Protein AF-A0A7J7G7A6-F1 (afdb_monomer)

Foldseek 3Di:
DDPLVVCLCVPQVDDDDHPVVVSVLLSVLLVCCCAAQNDNPPVVSVQLSVLVVLLVVCVPPDCDCDPPGSNVSNVVSVVSNVVVVVVSLVVLVVCVVVVNDDQPRHNSSVVNPDDPPPD

pLDDT: mean 87.83, std 10.17, range [42.91, 96.56]

Solvent-accessible surface area (backbone atoms only — not comparable to full-atom values): 6974 Å² total; per-residue (Å²): 129,58,73,67,59,49,51,48,46,72,71,71,63,67,78,96,72,73,76,58,65,70,53,51,52,51,49,54,50,47,51,45,37,30,50,41,69,60,43,77,54,67,72,64,49,49,69,50,49,58,38,47,52,47,31,65,72,26,71,85,44,69,92,49,83,42,92,93,36,63,28,38,52,20,52,55,24,46,54,50,53,49,51,55,51,51,51,52,50,53,56,50,54,54,36,47,76,69,72,74,50,76,58,77,75,21,52,50,46,38,63,73,68,57,71,84,85,80,125

InterPro domains:
  IPR036396 Cytochrome P450 superfamily [G3DSA:1.10.630.10] (1-119)
  IPR036396 Cytochrome P450 superfamily [SSF48264] (14-117)

Organism: Camellia sinensis (NCBI:txid4442)

Sequence (119 aa):
MDTISQRHFDSDWVGSEVVVFPLTKRYTFWLACRLFINIDDPNHVAKFADPFGILAAGIFSIPIDFPGTPFRRVIKASEFIRKELLAIIKQRKVGLGDGKASLTRDILSHMLVTSDENY

Structure (mmCIF, N/CA/C/O backbone):
data_AF-A0A7J7G7A6-F1
#
_entry.id   AF-A0A7J7G7A6-F1
#
loop_
_atom_site.group_PDB
_atom_site.id
_atom_site.type_symbol
_atom_site.label_atom_id
_atom_site.label_alt_id
_atom_site.label_comp_id
_atom_site.label_asym_id
_atom_site.label_entity_id
_atom_site.label_seq_id
_atom_site.pdbx_PDB_ins_code
_atom_site.Cartn_x
_atom_site.Cartn_y
_atom_site.Cartn_z
_atom_site.occupancy
_atom_site.B_iso_or_equiv
_atom_site.auth_seq_id
_atom_site.auth_comp_id
_atom_site.auth_asym_id
_atom_site.auth_atom_id
_atom_site.pdbx_PDB_model_num
ATOM 1 N N . MET A 1 1 ? -11.293 -19.384 -7.700 1.00 59.69 1 MET A N 1
ATOM 2 C CA . MET A 1 1 ? -10.582 -18.092 -7.606 1.00 59.69 1 MET A CA 1
ATOM 3 C C . MET A 1 1 ? -11.501 -17.096 -6.940 1.00 59.69 1 MET A C 1
ATOM 5 O O . MET A 1 1 ? -12.702 -17.178 -7.165 1.00 59.69 1 MET A O 1
ATOM 9 N N . ASP A 1 2 ? -10.962 -16.200 -6.119 1.00 82.88 2 ASP A N 1
ATOM 10 C CA . ASP A 1 2 ? -11.712 -15.037 -5.648 1.00 82.88 2 ASP A CA 1
ATOM 11 C C . ASP A 1 2 ? -11.990 -14.059 -6.810 1.00 82.88 2 ASP A C 1
ATOM 13 O O . ASP A 1 2 ? -11.436 -14.182 -7.907 1.00 82.88 2 ASP A O 1
ATOM 17 N N . THR A 1 3 ? -12.868 -13.087 -6.576 1.00 86.50 3 THR A N 1
ATOM 18 C CA . THR A 1 3 ? -13.321 -12.144 -7.607 1.00 86.50 3 THR A CA 1
ATOM 19 C C . THR A 1 3 ? -12.228 -11.186 -8.085 1.00 86.50 3 THR A C 1
ATOM 21 O O . THR A 1 3 ? -12.300 -10.721 -9.221 1.00 86.50 3 THR A O 1
ATOM 24 N N . ILE A 1 4 ? -11.215 -10.891 -7.262 1.00 87.25 4 ILE A N 1
ATOM 25 C CA . ILE A 1 4 ? -10.087 -10.027 -7.639 1.00 87.25 4 ILE A CA 1
ATOM 26 C C . ILE A 1 4 ? -9.146 -10.791 -8.573 1.00 87.25 4 ILE A C 1
ATOM 28 O O . ILE A 1 4 ? -8.769 -10.256 -9.616 1.00 87.25 4 ILE A O 1
ATOM 32 N N . SER A 1 5 ? -8.851 -12.058 -8.260 1.00 89.75 5 SER A N 1
ATOM 33 C CA . SER A 1 5 ? -8.105 -12.956 -9.154 1.00 89.75 5 SER A CA 1
ATOM 34 C C . SER A 1 5 ? -8.749 -13.052 -10.539 1.00 89.75 5 SER A C 1
ATOM 36 O O . SER A 1 5 ? -8.074 -12.843 -11.541 1.00 89.75 5 SER A O 1
ATOM 38 N N . GLN A 1 6 ? -10.057 -13.335 -10.602 1.00 90.88 6 GLN A N 1
ATOM 39 C CA . GLN A 1 6 ? -10.779 -13.468 -11.876 1.00 90.88 6 GLN A CA 1
ATOM 40 C C . GLN A 1 6 ? -10.687 -12.187 -12.708 1.00 90.88 6 GLN A C 1
ATOM 42 O O . GLN A 1 6 ? -10.231 -12.228 -13.845 1.00 90.88 6 GLN A O 1
ATOM 47 N N . ARG A 1 7 ? -11.011 -11.033 -12.104 1.00 90.12 7 ARG A N 1
ATOM 48 C CA . ARG A 1 7 ? -10.931 -9.731 -12.783 1.00 90.12 7 ARG A CA 1
ATOM 49 C C . ARG A 1 7 ? -9.533 -9.439 -13.317 1.00 90.12 7 ARG A C 1
ATOM 51 O O . ARG A 1 7 ? -9.426 -8.926 -14.420 1.00 90.12 7 ARG A O 1
ATOM 58 N N . HIS A 1 8 ? -8.488 -9.762 -12.556 1.00 90.19 8 HIS A N 1
ATOM 59 C CA . HIS A 1 8 ? -7.110 -9.542 -12.985 1.00 90.19 8 HIS A CA 1
ATOM 60 C C . HIS A 1 8 ? -6.753 -10.339 -14.245 1.00 90.19 8 HIS A C 1
ATOM 62 O O . HIS A 1 8 ? -6.198 -9.773 -15.184 1.00 90.19 8 HIS A O 1
ATOM 68 N N . PHE A 1 9 ? -7.071 -11.636 -14.282 1.00 91.56 9 PHE A N 1
ATOM 69 C CA . PHE A 1 9 ? -6.784 -12.460 -15.457 1.00 91.56 9 PHE A CA 1
ATOM 70 C C . PHE A 1 9 ? -7.642 -12.049 -16.656 1.00 91.56 9 PHE A C 1
ATOM 72 O O . PHE A 1 9 ? -7.107 -11.889 -17.751 1.00 91.56 9 PHE A O 1
ATOM 79 N N . ASP A 1 10 ? -8.933 -11.793 -16.439 1.00 91.50 10 ASP A N 1
ATOM 80 C CA . ASP A 1 10 ? -9.861 -11.423 -17.510 1.00 91.50 10 ASP A CA 1
ATOM 81 C C . ASP A 1 10 ? -9.512 -10.072 -18.157 1.00 91.50 10 ASP A C 1
ATOM 83 O O . ASP A 1 10 ? -9.695 -9.908 -19.363 1.00 91.50 10 ASP A O 1
ATOM 87 N N . SER A 1 11 ? -9.021 -9.092 -17.383 1.00 88.62 11 SER A N 1
ATOM 88 C CA . SER A 1 11 ? -8.713 -7.755 -17.909 1.00 88.62 11 SER A CA 1
ATOM 89 C C . SER A 1 11 ? -7.273 -7.589 -18.381 1.00 88.62 11 SER A C 1
ATOM 91 O O . SER A 1 11 ? -7.031 -6.842 -19.328 1.00 88.62 11 SER A O 1
ATOM 93 N N . ASP A 1 12 ? -6.314 -8.230 -17.709 1.00 87.06 12 ASP A N 1
ATOM 94 C CA . ASP A 1 12 ? -4.900 -7.871 -17.846 1.00 87.06 12 ASP A CA 1
ATOM 95 C C . ASP A 1 12 ? -4.048 -8.941 -18.530 1.00 87.06 12 ASP A C 1
ATOM 97 O O . ASP A 1 12 ? -2.942 -8.642 -18.977 1.00 87.06 12 ASP A O 1
ATOM 101 N N . TRP A 1 13 ? -4.544 -10.177 -18.620 1.00 91.00 13 TRP A N 1
ATOM 102 C CA . TRP A 1 13 ? -3.829 -11.313 -19.211 1.00 91.00 13 TRP A CA 1
ATOM 103 C C . TRP A 1 13 ? -4.438 -11.709 -20.557 1.00 91.00 13 TRP A C 1
ATOM 105 O O . TRP A 1 13 ? -4.709 -12.877 -20.828 1.00 91.00 13 TRP A O 1
ATOM 115 N N . VAL A 1 14 ? -4.661 -10.710 -21.411 1.00 87.44 14 VAL A N 1
ATOM 116 C CA . VAL A 1 14 ? -5.235 -10.883 -22.748 1.00 87.44 14 VAL A CA 1
ATOM 117 C C . VAL A 1 14 ? -4.126 -10.804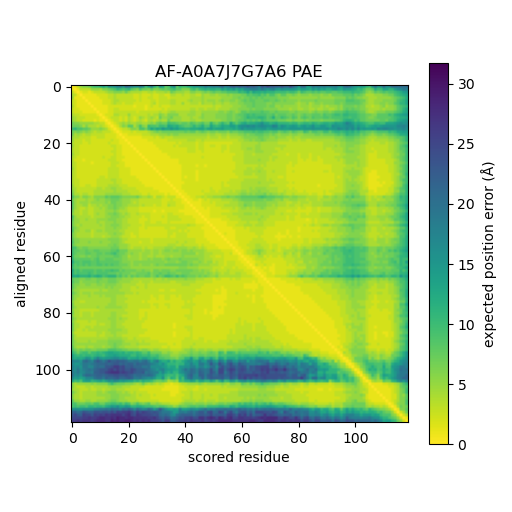 -23.799 1.00 87.44 14 VAL A C 1
ATOM 119 O O . VAL A 1 14 ? -3.353 -9.850 -23.813 1.00 87.44 14 VAL A O 1
ATOM 122 N N . GLY A 1 15 ? -4.071 -11.779 -24.710 1.00 85.31 15 GLY A N 1
ATOM 123 C CA . GLY A 1 15 ? -3.114 -11.815 -25.823 1.00 85.31 15 GLY A CA 1
ATOM 124 C C . GLY A 1 15 ? -2.126 -12.984 -25.757 1.00 85.31 15 GLY A C 1
ATOM 125 O O . GLY A 1 15 ? -2.213 -13.840 -24.880 1.00 85.31 15 GLY A O 1
ATOM 126 N N . SER A 1 16 ? -1.204 -13.044 -26.723 1.00 85.75 16 SER A N 1
ATOM 127 C CA . SER A 1 16 ? -0.202 -14.117 -26.835 1.00 85.75 16 SER A CA 1
ATOM 128 C C . SER A 1 16 ? 1.040 -13.898 -25.969 1.00 85.75 16 SER A C 1
ATOM 130 O O . SER A 1 16 ? 1.749 -14.854 -25.672 1.00 85.75 16 SER A O 1
ATOM 132 N N . GLU A 1 17 ? 1.312 -12.655 -25.569 1.00 91.50 17 GLU A N 1
ATOM 133 C CA . GLU A 1 17 ? 2.464 -12.279 -24.750 1.00 91.50 17 GLU A CA 1
ATOM 134 C C . GLU A 1 17 ? 2.041 -11.302 -23.654 1.00 91.50 17 GLU A C 1
ATOM 136 O O . GLU A 1 17 ? 1.252 -10.386 -23.888 1.00 91.50 17 GLU A O 1
ATOM 141 N N . VAL A 1 18 ? 2.574 -11.500 -22.448 1.00 92.56 18 VAL A N 1
ATOM 142 C CA . VAL A 1 18 ? 2.190 -10.747 -21.251 1.00 92.56 18 VAL A CA 1
ATOM 143 C C . VAL A 1 18 ? 3.435 -10.398 -20.438 1.00 92.56 18 VAL A C 1
ATOM 145 O O . VAL A 1 18 ? 4.258 -11.262 -20.128 1.00 92.56 18 VAL A O 1
ATOM 148 N N . VAL A 1 19 ? 3.567 -9.131 -20.030 1.00 94.00 19 VAL A N 1
ATOM 149 C CA . VAL A 1 19 ? 4.649 -8.692 -19.134 1.00 94.00 19 VAL A CA 1
ATOM 150 C C . VAL A 1 19 ? 4.226 -8.936 -17.683 1.00 94.00 19 VAL A C 1
ATOM 152 O O . VAL A 1 19 ? 3.569 -8.111 -17.051 1.00 94.00 19 VAL A O 1
ATOM 155 N N . VAL A 1 20 ? 4.608 -10.096 -17.147 1.00 94.31 20 VAL A N 1
ATOM 156 C CA . VAL A 1 20 ? 4.072 -10.637 -15.883 1.00 94.31 20 VAL A CA 1
ATOM 157 C C . VAL A 1 20 ? 4.369 -9.766 -14.656 1.00 94.31 20 VAL A C 1
ATOM 159 O O . VAL A 1 20 ? 3.512 -9.612 -13.785 1.00 94.31 20 VAL A O 1
ATOM 162 N N . PHE A 1 21 ? 5.566 -9.181 -14.556 1.00 94.00 21 PHE A N 1
ATOM 163 C CA . PHE A 1 21 ? 6.002 -8.455 -13.355 1.00 94.00 21 PHE A CA 1
ATOM 164 C C . PHE A 1 21 ? 5.108 -7.255 -12.966 1.00 94.00 21 PHE A C 1
ATOM 166 O O . PHE A 1 21 ? 4.600 -7.248 -11.841 1.00 94.00 21 PHE A O 1
ATOM 173 N N . PRO A 1 22 ? 4.872 -6.245 -13.831 1.00 91.88 22 PRO A N 1
ATOM 174 C CA . PRO A 1 22 ? 4.023 -5.101 -13.487 1.00 91.88 22 PRO A CA 1
ATOM 175 C C . PRO A 1 22 ? 2.576 -5.512 -13.188 1.00 91.88 22 PRO A C 1
ATOM 177 O O . PRO A 1 22 ? 1.966 -4.966 -12.267 1.00 91.88 22 PRO A O 1
ATOM 180 N N . LEU A 1 23 ? 2.051 -6.507 -13.907 1.00 93.25 23 LEU A N 1
ATOM 181 C CA . LEU A 1 23 ? 0.705 -7.033 -13.692 1.00 93.25 23 LEU A CA 1
ATOM 182 C C . LEU A 1 23 ? 0.566 -7.695 -12.322 1.00 93.25 23 LEU A C 1
ATOM 184 O O . LEU A 1 23 ? -0.295 -7.309 -11.533 1.00 93.25 23 LEU A O 1
ATOM 188 N N . THR A 1 24 ? 1.477 -8.610 -11.999 1.00 93.44 24 THR A N 1
ATOM 189 C CA . THR A 1 24 ? 1.495 -9.310 -10.709 1.00 93.44 24 THR A CA 1
ATOM 190 C C . THR A 1 24 ? 1.726 -8.340 -9.552 1.00 93.44 24 THR A C 1
ATOM 192 O O . THR A 1 24 ? 1.101 -8.462 -8.499 1.00 93.44 24 THR A O 1
ATOM 195 N N . LYS A 1 25 ? 2.580 -7.324 -9.737 1.00 92.94 25 LYS A N 1
ATOM 196 C CA . LYS A 1 25 ? 2.801 -6.271 -8.738 1.00 92.94 25 LYS A CA 1
ATOM 197 C C . LYS A 1 25 ? 1.515 -5.495 -8.444 1.00 92.94 25 LYS A C 1
ATOM 199 O O . LYS A 1 25 ? 1.191 -5.277 -7.279 1.00 92.94 25 LYS A O 1
ATOM 204 N N . ARG A 1 26 ? 0.767 -5.093 -9.477 1.00 91.75 26 ARG A N 1
ATOM 205 C CA . ARG A 1 26 ? -0.512 -4.386 -9.300 1.00 91.75 26 ARG A CA 1
ATOM 206 C C . ARG A 1 26 ? -1.559 -5.281 -8.640 1.00 91.75 26 ARG A C 1
ATOM 208 O O . ARG A 1 26 ? -2.230 -4.847 -7.708 1.00 91.75 26 ARG A O 1
ATOM 215 N N . TYR A 1 27 ? -1.664 -6.525 -9.096 1.00 92.94 27 TYR A N 1
ATOM 216 C CA . TYR A 1 27 ? -2.600 -7.507 -8.559 1.00 92.94 27 TYR A CA 1
ATOM 217 C C . TYR A 1 27 ? -2.355 -7.811 -7.079 1.00 92.94 27 TYR A C 1
ATOM 219 O O . TYR A 1 27 ? -3.277 -7.719 -6.273 1.00 92.94 27 TYR A O 1
ATOM 227 N N . THR A 1 28 ? -1.111 -8.102 -6.695 1.00 94.00 28 THR A N 1
ATOM 228 C CA . THR A 1 28 ? -0.773 -8.401 -5.293 1.00 94.00 28 THR A CA 1
ATOM 229 C C . THR A 1 28 ? -1.012 -7.200 -4.382 1.00 94.00 28 THR A C 1
ATOM 231 O O . THR A 1 28 ? -1.489 -7.372 -3.262 1.00 94.00 28 THR A O 1
ATOM 234 N N . PHE A 1 29 ? -0.764 -5.980 -4.869 1.00 94.50 29 PHE A N 1
ATOM 235 C CA . PHE A 1 29 ? -1.090 -4.766 -4.128 1.00 94.50 29 PHE A CA 1
ATOM 236 C C . PHE A 1 29 ? -2.603 -4.592 -3.929 1.00 94.50 29 PHE A C 1
ATOM 238 O O . PHE A 1 29 ? -3.051 -4.334 -2.812 1.00 94.50 29 PHE A O 1
ATOM 245 N N . TRP A 1 30 ? -3.402 -4.790 -4.982 1.00 93.62 30 TRP A N 1
ATOM 246 C CA . TRP A 1 30 ? -4.863 -4.737 -4.890 1.00 93.62 30 TRP A CA 1
ATOM 247 C C . TRP A 1 30 ? -5.407 -5.781 -3.909 1.00 93.62 30 TRP A C 1
ATOM 249 O O . TRP A 1 30 ? -6.217 -5.456 -3.037 1.00 93.62 30 TRP A O 1
ATOM 259 N N . LEU A 1 31 ? -4.901 -7.012 -3.987 1.00 93.69 31 LEU A N 1
ATOM 260 C CA . LEU A 1 31 ? -5.259 -8.080 -3.062 1.00 93.69 31 LEU A CA 1
ATOM 261 C C . LEU A 1 31 ? -4.900 -7.716 -1.612 1.00 93.69 31 LEU A C 1
ATOM 263 O O . LEU A 1 31 ? -5.718 -7.910 -0.715 1.00 93.69 31 LEU A O 1
ATOM 267 N N . ALA A 1 32 ? -3.723 -7.130 -1.373 1.00 94.12 32 ALA A N 1
ATOM 268 C CA . ALA A 1 32 ? -3.327 -6.666 -0.045 1.00 94.12 32 ALA A CA 1
ATOM 269 C C . ALA A 1 32 ? -4.273 -5.576 0.491 1.00 94.12 32 ALA A C 1
ATOM 271 O O . ALA A 1 32 ? -4.730 -5.673 1.630 1.00 94.12 32 ALA A O 1
ATOM 272 N N . CYS A 1 33 ? -4.646 -4.582 -0.323 1.00 94.00 33 CYS A N 1
ATOM 273 C CA . CYS A 1 33 ? -5.637 -3.572 0.069 1.00 94.00 33 CYS A CA 1
ATOM 274 C C . CYS A 1 33 ? -6.980 -4.204 0.466 1.00 94.00 33 CYS A C 1
ATOM 276 O O . CYS A 1 33 ? -7.582 -3.806 1.470 1.00 94.00 33 CYS A O 1
ATOM 278 N N . ARG A 1 34 ? -7.433 -5.228 -0.265 1.00 92.69 34 ARG A N 1
ATOM 279 C CA . ARG A 1 34 ? -8.664 -5.943 0.081 1.00 92.69 34 ARG A CA 1
ATOM 280 C C . ARG A 1 34 ? -8.526 -6.710 1.395 1.00 92.69 34 ARG A C 1
ATOM 282 O O . ARG A 1 34 ? -9.379 -6.565 2.262 1.00 92.69 34 ARG A O 1
ATOM 289 N N . LEU A 1 35 ? -7.475 -7.505 1.560 1.00 92.56 35 LEU A N 1
ATOM 290 C CA . LEU A 1 35 ? -7.330 -8.390 2.720 1.00 92.56 35 LEU A CA 1
ATOM 291 C C . LEU A 1 35 ? -7.025 -7.634 4.019 1.00 92.56 35 LEU A C 1
ATOM 293 O O . LEU A 1 35 ? -7.564 -7.970 5.075 1.00 92.56 35 LEU A O 1
ATOM 297 N N . PHE A 1 36 ? -6.171 -6.610 3.958 1.00 93.62 36 PHE A N 1
ATOM 298 C CA . PHE A 1 36 ? -5.724 -5.910 5.160 1.00 93.62 36 PHE A CA 1
ATOM 299 C C . PHE A 1 36 ? -6.685 -4.820 5.612 1.00 93.62 36 PHE A C 1
ATOM 301 O O . PHE A 1 36 ? -6.887 -4.665 6.811 1.00 93.62 36 PHE A O 1
ATOM 308 N N . ILE A 1 37 ? -7.269 -4.061 4.682 1.00 92.69 37 ILE A N 1
ATOM 309 C CA . ILE A 1 37 ? -8.032 -2.845 5.010 1.00 92.69 37 ILE A CA 1
ATOM 310 C C . ILE A 1 37 ? -9.428 -2.798 4.372 1.00 92.69 37 ILE A C 1
ATOM 312 O O . ILE A 1 37 ? -10.156 -1.818 4.569 1.00 92.69 37 ILE A O 1
ATOM 316 N N . ASN A 1 38 ? -9.830 -3.871 3.677 1.00 91.56 38 ASN A N 1
ATOM 317 C CA . ASN A 1 38 ? -11.100 -4.018 2.961 1.00 91.56 38 ASN A CA 1
ATOM 318 C C . ASN A 1 38 ? -11.379 -2.894 1.958 1.00 91.56 38 ASN A C 1
ATOM 320 O O . ASN A 1 38 ? -12.483 -2.354 1.905 1.00 91.56 38 ASN A O 1
ATOM 324 N N . ILE A 1 39 ? -10.369 -2.547 1.158 1.00 90.81 39 ILE A N 1
ATOM 325 C CA . ILE A 1 39 ? -10.501 -1.617 0.034 1.00 90.81 39 ILE A CA 1
ATOM 326 C C . ILE A 1 39 ? -10.350 -2.394 -1.272 1.00 90.81 39 ILE A C 1
ATOM 328 O O . ILE A 1 39 ? -9.313 -3.009 -1.509 1.00 90.81 39 ILE A O 1
ATOM 332 N N . ASP A 1 40 ? -11.375 -2.347 -2.121 1.00 87.06 40 ASP A N 1
ATOM 333 C CA . ASP A 1 40 ? -11.393 -2.965 -3.452 1.00 87.06 40 ASP A CA 1
ATOM 334 C C . ASP A 1 40 ? -11.682 -1.982 -4.598 1.00 87.06 40 ASP A C 1
ATOM 336 O O . ASP A 1 40 ? -11.443 -2.346 -5.750 1.00 87.06 40 ASP A O 1
ATOM 340 N N . ASP A 1 41 ? -12.138 -0.758 -4.305 1.00 88.94 41 ASP A N 1
ATOM 341 C CA . ASP A 1 41 ? -12.338 0.295 -5.304 1.00 88.94 41 ASP A CA 1
ATOM 342 C C . ASP A 1 41 ? -11.003 0.674 -5.981 1.00 88.94 41 ASP A C 1
ATOM 344 O O . ASP A 1 41 ? -10.083 1.135 -5.293 1.00 88.94 41 ASP A O 1
ATOM 348 N N . PRO A 1 42 ? -10.874 0.532 -7.315 1.00 85.56 42 PRO A N 1
ATOM 349 C CA . PRO A 1 42 ? -9.618 0.778 -8.021 1.00 85.56 42 PRO A CA 1
ATOM 350 C C . PRO A 1 42 ? -9.054 2.188 -7.826 1.00 85.56 42 PRO A C 1
ATOM 352 O O . PRO A 1 42 ? -7.837 2.347 -7.725 1.00 85.56 42 PRO A O 1
ATOM 355 N N . ASN A 1 43 ? -9.913 3.210 -7.729 1.00 87.94 43 ASN A N 1
ATOM 356 C CA . ASN A 1 43 ? -9.461 4.589 -7.534 1.00 87.94 43 ASN A CA 1
ATOM 357 C C . ASN A 1 43 ? -8.870 4.778 -6.135 1.00 87.94 43 ASN A C 1
ATOM 359 O O 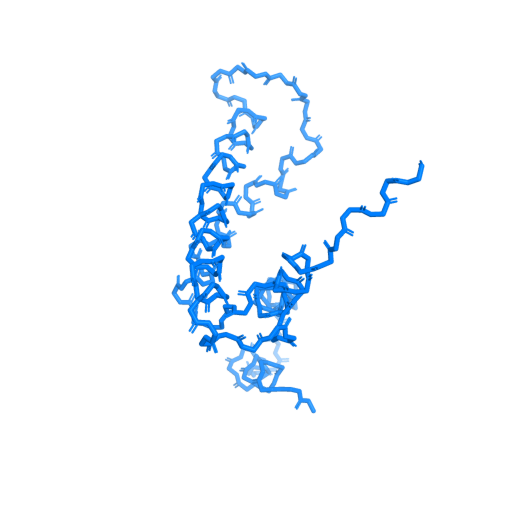. ASN A 1 43 ? -7.853 5.450 -5.966 1.00 87.94 43 ASN A O 1
ATOM 363 N N . HIS A 1 44 ? -9.483 4.166 -5.124 1.00 89.06 44 HIS A N 1
ATOM 364 C CA . HIS A 1 44 ? -8.958 4.192 -3.768 1.00 89.06 44 HIS A CA 1
ATOM 365 C C . HIS A 1 44 ? -7.659 3.382 -3.647 1.00 89.06 44 HIS A C 1
ATOM 367 O O . HIS A 1 44 ? -6.707 3.862 -3.038 1.00 89.06 44 HIS A O 1
ATOM 373 N N . VAL A 1 45 ? -7.566 2.209 -4.281 1.00 91.19 45 VAL A N 1
ATOM 374 C CA . VAL A 1 45 ? -6.323 1.415 -4.334 1.00 91.19 45 VAL A CA 1
ATOM 375 C C . VAL A 1 45 ? -5.193 2.214 -4.991 1.00 91.19 45 VAL A C 1
ATOM 377 O O . VAL A 1 45 ? -4.080 2.249 -4.463 1.00 91.19 45 VAL A O 1
ATOM 380 N N . ALA A 1 46 ? -5.474 2.918 -6.091 1.00 88.44 46 ALA A N 1
ATOM 381 C CA . ALA A 1 46 ? -4.490 3.744 -6.790 1.00 88.44 46 ALA A CA 1
ATOM 382 C C . ALA A 1 46 ? -3.897 4.853 -5.900 1.00 88.44 46 ALA A C 1
ATOM 384 O O . ALA A 1 46 ? -2.693 5.100 -5.963 1.00 88.44 46 ALA A O 1
ATOM 385 N N . LYS A 1 47 ? -4.693 5.452 -4.996 1.00 89.38 47 LYS A N 1
ATOM 386 C CA . LYS A 1 47 ? -4.193 6.447 -4.023 1.00 89.38 47 LYS A CA 1
ATOM 387 C C . LYS A 1 47 ? -3.089 5.902 -3.116 1.00 89.38 47 LYS A C 1
ATOM 389 O O . LYS A 1 47 ? -2.228 6.669 -2.692 1.00 89.38 47 LYS A O 1
ATOM 394 N N . PHE A 1 48 ? -3.110 4.606 -2.810 1.00 90.69 48 PHE A N 1
ATOM 395 C CA . PHE A 1 48 ? -2.060 3.960 -2.025 1.00 90.69 48 PHE A CA 1
ATOM 396 C C . PHE A 1 48 ? -0.923 3.422 -2.898 1.00 90.69 48 PHE A C 1
ATOM 398 O O . PHE A 1 48 ? 0.223 3.424 -2.450 1.00 90.69 48 PHE A O 1
ATOM 405 N N . ALA A 1 49 ? -1.214 2.983 -4.125 1.00 91.94 49 ALA A N 1
ATOM 406 C CA . ALA A 1 49 ? -0.246 2.322 -4.997 1.00 91.94 49 ALA A CA 1
ATOM 407 C C . ALA A 1 49 ? 0.967 3.209 -5.321 1.00 91.94 49 ALA A C 1
ATOM 409 O O . ALA A 1 49 ? 2.106 2.751 -5.196 1.00 91.94 49 ALA A O 1
ATOM 410 N N . ASP A 1 50 ? 0.743 4.479 -5.670 1.00 90.19 50 ASP A N 1
ATOM 411 C CA . ASP A 1 50 ? 1.828 5.389 -6.057 1.00 90.19 50 ASP A CA 1
ATOM 412 C C . ASP A 1 50 ? 2.771 5.721 -4.880 1.00 90.19 50 ASP A C 1
ATOM 414 O O . ASP A 1 50 ? 3.984 5.493 -5.001 1.00 90.19 50 ASP A O 1
ATOM 418 N N . PRO A 1 51 ? 2.279 6.172 -3.702 1.00 93.12 51 PRO A N 1
ATOM 419 C CA . PRO A 1 51 ? 3.124 6.351 -2.521 1.00 93.12 51 PRO A CA 1
ATOM 420 C C . PRO A 1 51 ? 3.818 5.060 -2.081 1.00 93.12 51 PRO A C 1
ATOM 422 O O . PRO A 1 51 ? 4.987 5.088 -1.695 1.00 93.12 51 PRO A O 1
ATOM 425 N N . PHE A 1 52 ? 3.135 3.914 -2.161 1.00 93.50 52 PHE A N 1
ATOM 426 C CA . PHE A 1 52 ? 3.729 2.636 -1.775 1.00 93.50 52 PHE A CA 1
ATOM 427 C C . PHE A 1 52 ? 4.835 2.209 -2.743 1.00 93.50 52 PHE A C 1
ATOM 429 O O . PHE A 1 52 ? 5.837 1.638 -2.320 1.00 93.50 52 PHE A O 1
ATOM 436 N N . GLY A 1 53 ? 4.714 2.548 -4.028 1.00 93.38 53 GLY A N 1
ATOM 437 C CA . GLY A 1 53 ? 5.779 2.382 -5.011 1.00 93.38 53 GLY A CA 1
ATOM 438 C C . GLY A 1 53 ? 7.048 3.151 -4.635 1.00 93.38 53 GLY A C 1
ATOM 439 O O . GLY A 1 53 ? 8.141 2.592 -4.717 1.00 93.38 53 GLY A O 1
ATOM 440 N N . ILE A 1 54 ? 6.906 4.397 -4.165 1.00 94.00 54 ILE A N 1
ATOM 441 C CA . ILE A 1 54 ? 8.028 5.212 -3.665 1.00 94.00 54 ILE A CA 1
ATOM 442 C C . ILE A 1 54 ? 8.632 4.578 -2.409 1.00 94.00 54 ILE A C 1
ATOM 444 O O . ILE A 1 54 ? 9.854 4.460 -2.307 1.00 94.00 54 ILE A O 1
ATOM 448 N N . LEU A 1 55 ? 7.784 4.149 -1.470 1.00 92.94 55 LEU A N 1
ATOM 449 C CA . LEU A 1 55 ? 8.210 3.521 -0.222 1.00 92.94 55 LEU A CA 1
ATOM 450 C C . LEU A 1 55 ? 9.000 2.233 -0.484 1.00 92.94 55 LEU A C 1
ATOM 452 O O . LEU A 1 55 ? 10.115 2.086 0.011 1.00 92.94 55 LEU A O 1
ATOM 456 N N . ALA A 1 56 ? 8.465 1.338 -1.316 1.00 91.88 56 ALA A N 1
ATOM 457 C CA . ALA A 1 56 ? 9.102 0.073 -1.667 1.00 91.88 56 ALA A CA 1
ATOM 458 C C . ALA A 1 56 ? 10.434 0.278 -2.406 1.00 91.88 56 ALA A C 1
ATOM 460 O O . ALA A 1 56 ? 11.403 -0.422 -2.128 1.00 91.88 56 ALA A O 1
ATOM 461 N N . ALA A 1 57 ? 10.508 1.256 -3.315 1.00 91.19 57 ALA A N 1
ATOM 462 C CA . ALA A 1 57 ? 11.733 1.546 -4.058 1.00 91.19 57 ALA A CA 1
ATOM 463 C C . ALA A 1 57 ? 12.855 2.116 -3.175 1.00 91.19 57 ALA A C 1
ATOM 465 O O . ALA A 1 57 ? 14.030 1.936 -3.486 1.00 91.19 57 ALA A O 1
ATOM 466 N N . GLY A 1 58 ? 12.514 2.817 -2.091 1.00 90.44 58 GLY A N 1
ATOM 467 C CA . GLY A 1 58 ? 13.498 3.465 -1.227 1.00 90.44 58 GLY A CA 1
ATOM 468 C C . GLY A 1 58 ? 13.728 2.785 0.123 1.00 90.44 58 GLY A C 1
ATOM 469 O O . GLY A 1 58 ? 14.491 3.322 0.926 1.00 90.44 58 GLY A O 1
ATOM 470 N N . ILE A 1 59 ? 13.137 1.612 0.376 1.00 88.44 59 ILE A N 1
ATOM 471 C CA . ILE A 1 59 ? 13.316 0.872 1.638 1.00 88.44 59 ILE A CA 1
ATOM 472 C C . ILE A 1 59 ? 14.785 0.496 1.903 1.00 88.44 59 ILE A C 1
ATOM 474 O O . ILE A 1 59 ? 15.214 0.465 3.050 1.00 88.44 59 ILE A O 1
ATOM 478 N N . PHE A 1 60 ? 15.566 0.287 0.837 1.00 89.75 60 PHE A N 1
ATOM 479 C CA . PHE A 1 60 ? 17.005 -0.008 0.886 1.00 89.75 60 PHE A CA 1
ATOM 480 C C . PHE A 1 60 ? 17.889 1.222 0.611 1.00 89.75 60 PHE A C 1
ATOM 482 O O . PHE A 1 60 ? 19.078 1.080 0.328 1.00 89.75 60 PHE A O 1
ATOM 489 N N . SER A 1 61 ? 17.328 2.435 0.636 1.00 92.81 61 SER A N 1
ATOM 490 C CA . SER A 1 61 ? 18.120 3.656 0.450 1.00 92.81 61 SER A CA 1
ATOM 491 C C . SER A 1 61 ? 18.923 4.011 1.704 1.00 92.81 61 SER A C 1
ATOM 493 O O . SER A 1 61 ? 18.572 3.623 2.817 1.00 92.81 61 SER A O 1
ATOM 495 N N . ILE A 1 62 ? 20.012 4.766 1.527 1.00 94.12 62 ILE A N 1
ATOM 496 C CA . ILE A 1 62 ? 20.808 5.271 2.652 1.00 94.12 62 ILE A CA 1
ATOM 497 C C . ILE A 1 62 ? 19.907 6.181 3.506 1.00 94.12 62 ILE A C 1
ATOM 499 O O . ILE A 1 62 ? 19.310 7.103 2.942 1.00 94.12 62 ILE A O 1
ATOM 503 N N . PRO A 1 63 ? 19.821 5.975 4.834 1.00 93.00 63 PRO A N 1
ATOM 504 C CA . PRO A 1 63 ? 18.878 6.669 5.712 1.00 93.00 63 PRO A CA 1
ATOM 505 C C . PRO A 1 63 ? 19.317 8.109 6.037 1.00 93.00 63 PRO A C 1
ATOM 507 O O . PRO A 1 63 ? 19.484 8.484 7.195 1.00 93.00 63 PRO A O 1
ATOM 510 N N . ILE A 1 64 ? 19.536 8.928 5.006 1.00 95.19 64 ILE A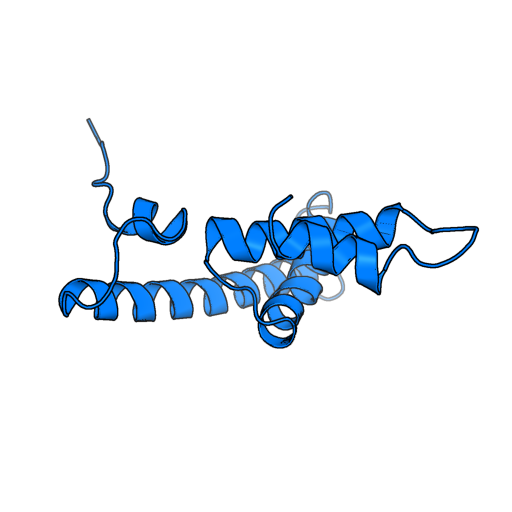 N 1
ATOM 511 C CA . ILE A 1 64 ? 19.913 10.341 5.118 1.00 95.19 64 ILE A CA 1
ATOM 512 C C . ILE A 1 64 ? 18.717 11.199 4.732 1.00 95.19 64 ILE A C 1
ATOM 514 O O . ILE A 1 64 ? 18.297 11.236 3.577 1.00 95.19 64 ILE A O 1
ATOM 518 N N . ASP A 1 65 ? 18.194 11.938 5.704 1.00 95.19 65 ASP A N 1
ATOM 519 C CA . ASP A 1 65 ? 17.028 12.789 5.521 1.00 95.19 65 ASP A CA 1
ATOM 520 C C . ASP A 1 65 ? 17.409 14.195 5.020 1.00 95.19 65 ASP A C 1
ATOM 522 O O . ASP A 1 65 ? 17.342 15.187 5.745 1.00 95.19 65 ASP A O 1
ATOM 526 N N . PHE A 1 66 ? 17.817 14.309 3.754 1.00 94.81 66 PHE A N 1
ATOM 527 C CA . PH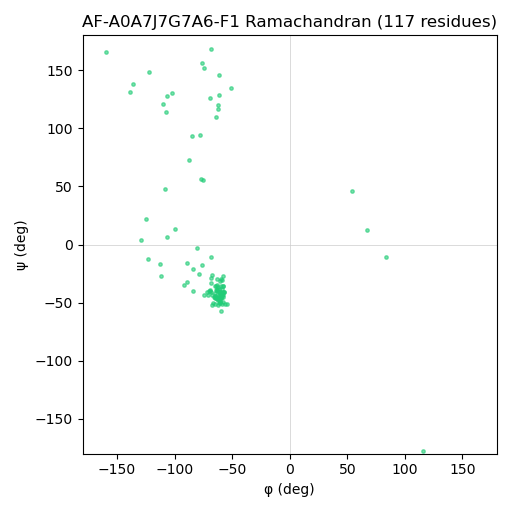E A 1 66 ? 18.215 15.588 3.142 1.00 94.81 66 PHE A CA 1
ATOM 528 C C . PHE A 1 66 ? 17.377 15.914 1.890 1.00 94.81 66 PHE A C 1
ATOM 530 O O . PHE A 1 66 ? 16.922 14.987 1.208 1.00 94.81 66 PHE A O 1
ATOM 537 N N . PRO A 1 67 ? 17.114 17.197 1.561 1.00 92.50 67 PRO A N 1
ATOM 538 C CA . PRO A 1 67 ? 16.420 17.563 0.327 1.00 92.50 67 PRO A CA 1
ATOM 539 C C . PRO A 1 67 ? 17.041 16.907 -0.916 1.00 92.50 67 PRO A C 1
ATOM 541 O O . PRO A 1 67 ? 18.255 16.872 -1.074 1.00 92.50 67 PRO A O 1
ATOM 544 N N . GLY A 1 68 ? 16.198 16.355 -1.791 1.00 88.75 68 GLY A N 1
ATOM 545 C CA . GLY A 1 68 ? 16.633 15.671 -3.017 1.00 88.75 68 GLY A CA 1
ATOM 546 C C . GLY A 1 68 ? 17.038 14.201 -2.845 1.00 88.75 68 GLY A C 1
ATOM 547 O O . GLY A 1 68 ? 17.148 13.494 -3.843 1.00 88.75 68 GLY A O 1
ATOM 548 N N . THR A 1 69 ? 17.193 13.701 -1.615 1.00 93.38 69 THR A N 1
ATOM 549 C CA . THR A 1 69 ? 17.534 12.286 -1.390 1.00 93.38 69 THR A CA 1
ATOM 550 C C . THR A 1 69 ? 16.341 11.347 -1.627 1.00 93.38 69 THR A C 1
ATOM 552 O O . THR A 1 69 ? 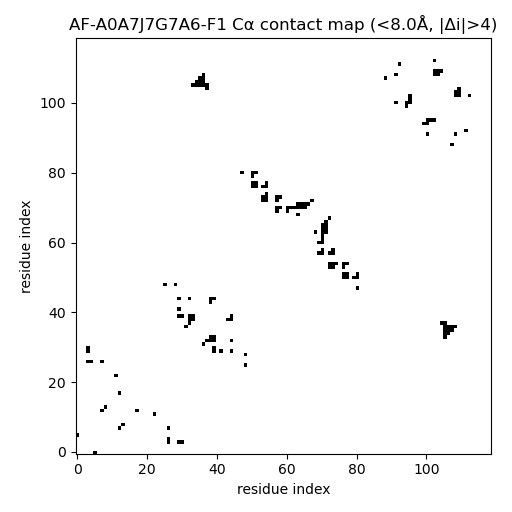15.186 11.730 -1.394 1.00 93.38 69 THR A O 1
ATOM 555 N N . PRO A 1 70 ? 16.590 10.084 -2.029 1.00 92.94 70 PRO A N 1
ATOM 556 C CA . PRO A 1 70 ? 15.550 9.059 -2.087 1.00 92.94 70 PRO A CA 1
ATOM 557 C C . PRO A 1 70 ? 14.865 8.838 -0.732 1.00 92.94 70 PRO A C 1
ATOM 559 O O . PRO A 1 70 ? 13.639 8.762 -0.679 1.00 92.94 70 PRO A O 1
ATOM 562 N N . PHE A 1 71 ? 15.627 8.825 0.366 1.00 94.94 71 PHE A N 1
ATOM 563 C CA . PHE A 1 71 ? 15.090 8.581 1.705 1.00 94.94 71 PHE A CA 1
ATOM 564 C C . PHE A 1 71 ? 14.114 9.677 2.160 1.00 94.94 71 PHE A C 1
ATOM 566 O O . PHE A 1 71 ? 13.034 9.370 2.661 1.00 94.94 71 PHE A O 1
ATOM 573 N N . ARG A 1 72 ? 14.391 10.957 1.859 1.00 95.31 72 ARG A N 1
ATOM 574 C CA . ARG A 1 72 ? 13.429 12.053 2.089 1.00 95.31 72 ARG A CA 1
ATOM 575 C C . ARG A 1 72 ? 12.104 11.831 1.345 1.00 95.31 72 ARG A C 1
A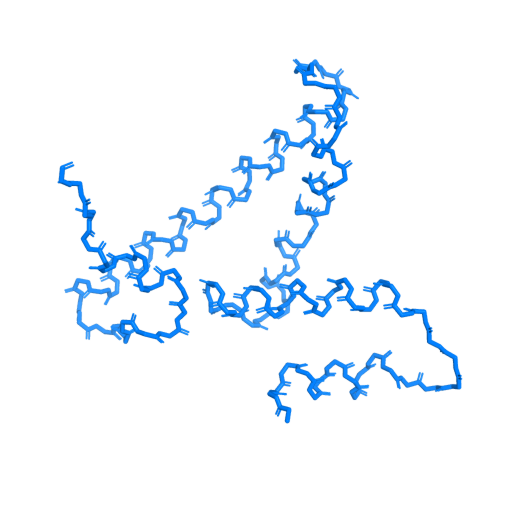TOM 577 O O . ARG A 1 72 ? 11.045 12.190 1.861 1.00 95.31 72 ARG A O 1
ATOM 584 N N . ARG A 1 73 ? 12.126 11.256 0.132 1.00 94.62 73 ARG A N 1
ATOM 585 C CA . ARG A 1 73 ? 10.898 10.920 -0.624 1.00 94.62 73 ARG A CA 1
ATOM 586 C C . ARG A 1 73 ? 10.134 9.767 0.029 1.00 94.62 73 ARG A C 1
ATOM 588 O O . ARG A 1 73 ? 8.909 9.836 0.091 1.00 94.62 73 ARG A O 1
ATOM 595 N N . VAL A 1 74 ? 10.841 8.758 0.545 1.00 95.50 74 VAL A N 1
ATOM 596 C CA . VAL A 1 74 ? 10.251 7.642 1.308 1.00 95.50 74 VAL A CA 1
ATOM 597 C C . VAL A 1 74 ? 9.556 8.143 2.565 1.00 95.50 74 VAL A C 1
ATOM 599 O O . VAL A 1 74 ? 8.417 7.756 2.805 1.00 95.50 74 VAL A O 1
ATOM 602 N N . ILE A 1 75 ? 10.194 9.037 3.330 1.00 95.62 75 ILE A N 1
ATOM 603 C CA . ILE A 1 75 ? 9.596 9.629 4.536 1.00 95.62 75 ILE A CA 1
ATOM 604 C C . ILE A 1 75 ? 8.265 10.302 4.190 1.00 95.62 75 ILE A C 1
ATOM 606 O O . ILE A 1 75 ? 7.242 9.962 4.777 1.00 95.62 75 ILE A O 1
ATOM 610 N N . LYS A 1 76 ? 8.243 11.167 3.168 1.00 95.50 76 LYS A N 1
ATOM 611 C CA . LYS A 1 76 ? 7.011 11.845 2.728 1.00 95.50 76 LYS A CA 1
ATOM 612 C C . LYS A 1 76 ? 5.924 10.866 2.270 1.00 95.50 76 LYS A C 1
ATOM 614 O O . LYS A 1 76 ? 4.751 11.054 2.582 1.00 95.50 76 LYS A O 1
ATOM 619 N N . ALA A 1 77 ? 6.300 9.819 1.533 1.00 95.69 77 ALA A N 1
ATOM 620 C CA . ALA A 1 77 ? 5.360 8.787 1.100 1.00 95.69 77 ALA A CA 1
ATOM 621 C C . ALA A 1 77 ? 4.789 7.999 2.293 1.00 95.69 77 ALA A C 1
ATOM 623 O O . ALA A 1 77 ? 3.586 7.753 2.350 1.00 95.69 77 ALA A O 1
ATOM 624 N N . SER A 1 78 ? 5.631 7.663 3.273 1.00 94.81 78 SER A N 1
ATOM 625 C CA . SER A 1 78 ? 5.233 6.989 4.512 1.00 94.81 78 SER A CA 1
ATOM 626 C C . SER A 1 78 ? 4.288 7.849 5.355 1.00 94.81 78 SER A C 1
ATOM 628 O O . SER A 1 78 ? 3.255 7.361 5.809 1.00 94.81 78 SER A O 1
ATOM 630 N N . GLU A 1 79 ? 4.573 9.145 5.506 1.00 96.56 79 GLU A N 1
ATOM 631 C CA . GLU A 1 79 ? 3.693 10.097 6.197 1.00 96.56 79 GLU A CA 1
ATOM 632 C C . GLU A 1 79 ? 2.308 10.173 5.546 1.00 96.56 79 GLU A C 1
ATOM 634 O O . GLU A 1 79 ? 1.291 10.145 6.245 1.00 96.56 79 GLU A O 1
ATOM 639 N N . PHE A 1 80 ? 2.260 10.214 4.211 1.00 96.06 80 PHE A N 1
ATOM 640 C CA . PHE A 1 80 ? 1.006 10.196 3.463 1.00 96.06 80 PHE A CA 1
ATOM 641 C C . PHE A 1 80 ? 0.222 8.898 3.702 1.00 96.06 80 PHE A C 1
ATOM 643 O O . PHE A 1 80 ? -0.938 8.952 4.111 1.00 96.06 80 PHE A O 1
ATOM 650 N N . ILE A 1 81 ? 0.859 7.733 3.530 1.00 94.75 81 ILE A N 1
ATOM 651 C CA . ILE A 1 81 ? 0.221 6.425 3.756 1.00 94.75 81 ILE A CA 1
ATOM 652 C C . ILE A 1 81 ? -0.295 6.324 5.196 1.00 94.75 81 ILE A C 1
ATOM 654 O O . ILE A 1 81 ? -1.435 5.916 5.423 1.00 94.75 81 ILE A O 1
ATOM 658 N N . ARG A 1 82 ? 0.512 6.744 6.178 1.00 95.94 82 ARG A N 1
ATOM 659 C CA . ARG A 1 82 ? 0.133 6.747 7.594 1.00 95.94 82 ARG A CA 1
ATOM 660 C C . ARG A 1 82 ? -1.101 7.608 7.838 1.00 95.94 82 ARG A C 1
ATOM 662 O O . ARG A 1 82 ? -1.981 7.195 8.589 1.00 95.94 82 ARG A O 1
ATOM 669 N N . LYS A 1 83 ? -1.186 8.787 7.218 1.00 96.44 83 LYS A N 1
ATOM 670 C CA . LYS A 1 83 ? -2.345 9.677 7.343 1.00 96.44 83 LYS A CA 1
ATOM 671 C C . LYS A 1 83 ? -3.623 9.021 6.812 1.00 96.44 83 LYS A C 1
ATOM 673 O O . LYS A 1 83 ? -4.632 9.038 7.517 1.00 96.44 83 LYS A O 1
ATOM 678 N N . GLU A 1 84 ? -3.571 8.417 5.627 1.00 93.94 84 GLU A N 1
ATOM 679 C CA . GLU A 1 84 ? -4.724 7.732 5.027 1.00 93.94 84 GLU A CA 1
ATOM 680 C C . GLU A 1 84 ? -5.156 6.512 5.862 1.00 93.94 84 GLU A C 1
ATOM 682 O O . GLU A 1 84 ? -6.334 6.359 6.187 1.00 93.94 84 GLU A O 1
ATOM 687 N N . LEU A 1 85 ? -4.203 5.691 6.324 1.00 94.31 85 LEU A N 1
ATOM 688 C CA . LEU A 1 85 ? -4.491 4.557 7.212 1.00 94.31 85 LEU A CA 1
ATOM 689 C C . LEU A 1 85 ? -5.111 5.003 8.542 1.00 94.31 85 LEU A C 1
ATOM 691 O O . LEU A 1 85 ? -6.064 4.387 9.017 1.00 94.31 85 LEU A O 1
ATOM 695 N N . LEU A 1 86 ? -4.621 6.094 9.140 1.00 95.75 86 LEU A N 1
ATOM 696 C CA . LEU A 1 86 ? -5.201 6.652 10.364 1.00 95.75 86 LEU A CA 1
ATOM 697 C C . LEU A 1 86 ? -6.639 7.137 10.157 1.00 95.75 86 LEU A 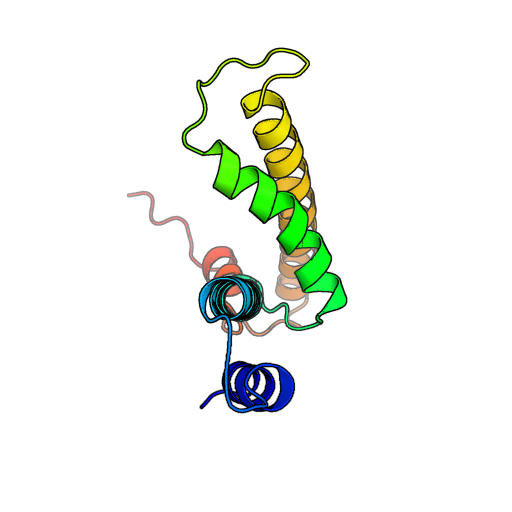C 1
ATOM 699 O O . LEU A 1 86 ? -7.453 7.005 11.072 1.00 95.75 86 LEU A O 1
ATOM 703 N N . ALA A 1 87 ? -6.971 7.682 8.985 1.00 94.12 87 ALA A N 1
ATOM 704 C CA . ALA A 1 87 ? -8.343 8.063 8.659 1.00 94.12 87 ALA A CA 1
ATOM 705 C C . ALA A 1 87 ? -9.263 6.831 8.605 1.00 94.12 87 ALA A C 1
ATOM 707 O O . ALA A 1 87 ? -10.314 6.825 9.250 1.00 94.12 87 ALA A O 1
ATOM 708 N N . ILE A 1 88 ? -8.820 5.760 7.938 1.00 92.44 88 ILE A N 1
ATOM 709 C CA . ILE A 1 88 ? -9.537 4.477 7.869 1.00 92.44 88 ILE A CA 1
ATOM 710 C C . ILE A 1 88 ? -9.735 3.883 9.271 1.00 92.44 88 ILE A C 1
ATOM 712 O O . ILE A 1 88 ? -10.839 3.463 9.619 1.00 92.44 88 ILE A O 1
ATOM 716 N N . ILE A 1 89 ? -8.687 3.882 10.101 1.00 92.56 89 ILE A N 1
ATOM 717 C CA . ILE A 1 89 ? -8.741 3.410 11.492 1.00 92.56 89 ILE A CA 1
ATOM 718 C C . ILE A 1 89 ? -9.788 4.186 12.293 1.00 92.56 89 ILE A C 1
ATOM 720 O O . ILE A 1 89 ? -10.621 3.579 12.964 1.00 92.56 89 ILE A O 1
ATOM 724 N N . LYS A 1 90 ? -9.766 5.524 12.225 1.00 92.81 90 LYS A N 1
ATOM 725 C CA . LYS A 1 90 ? -10.718 6.378 12.952 1.00 92.81 90 LYS A CA 1
ATOM 726 C C . LYS A 1 90 ? -12.155 6.095 12.528 1.00 92.81 90 LYS A C 1
ATOM 728 O O . LYS A 1 90 ? -13.001 5.876 13.389 1.00 92.81 90 LYS A O 1
ATOM 733 N N . GLN A 1 91 ? -12.415 6.044 11.221 1.00 90.00 91 GLN A N 1
ATOM 734 C CA . GLN A 1 91 ? -13.743 5.740 10.687 1.00 90.00 91 GLN A CA 1
ATOM 735 C C . GLN A 1 91 ? -14.243 4.373 11.172 1.00 90.00 91 GLN A C 1
ATOM 737 O O . GLN A 1 91 ? -15.393 4.236 11.588 1.00 90.00 91 GLN A O 1
ATOM 742 N N . ARG A 1 92 ? -13.370 3.362 11.159 1.00 88.12 92 ARG A N 1
ATOM 743 C CA . ARG A 1 92 ? -13.720 1.995 11.550 1.00 88.12 92 ARG A CA 1
ATOM 744 C C . ARG A 1 92 ? -13.974 1.875 13.056 1.00 88.12 92 ARG A C 1
ATOM 746 O O . ARG A 1 92 ? -14.949 1.240 13.443 1.00 88.12 92 ARG A O 1
ATOM 753 N N . LYS A 1 93 ? -13.183 2.554 13.899 1.00 87.12 93 LYS A N 1
ATOM 754 C CA . LYS A 1 93 ? -13.422 2.636 15.354 1.00 87.12 93 LYS A CA 1
ATOM 755 C C . LYS A 1 93 ? -14.791 3.236 15.691 1.00 87.12 93 LYS A C 1
ATOM 757 O O . LYS A 1 93 ? -15.475 2.705 16.558 1.00 87.12 93 LYS A O 1
ATOM 762 N N . VAL A 1 94 ? -15.214 4.289 14.986 1.00 87.62 94 VAL A N 1
ATOM 763 C CA . VAL A 1 94 ? -16.560 4.871 15.161 1.00 87.62 94 VAL A CA 1
ATOM 764 C C . VAL A 1 94 ? -17.645 3.858 14.779 1.00 87.62 94 VAL A C 1
ATOM 766 O O . VAL A 1 94 ? -18.571 3.629 15.549 1.00 87.62 94 VAL A O 1
ATOM 769 N N . GLY A 1 95 ? -17.502 3.183 13.633 1.00 82.75 95 GLY A N 1
ATOM 770 C CA . GLY A 1 95 ? -18.470 2.172 13.188 1.00 82.75 95 GLY A CA 1
ATOM 771 C C . GLY A 1 95 ? -18.595 0.956 14.117 1.00 82.75 95 GLY A C 1
ATOM 772 O O . GLY A 1 95 ? -19.672 0.364 14.201 1.00 82.75 95 GLY A O 1
ATOM 773 N N . LEU A 1 96 ? -17.516 0.594 14.820 1.00 77.69 96 LEU A N 1
ATOM 774 C CA . LEU A 1 96 ? -17.516 -0.452 15.846 1.00 77.69 96 LEU A CA 1
ATOM 775 C C . LEU A 1 96 ? -18.266 -0.021 17.113 1.00 77.69 96 LEU A C 1
ATOM 777 O O . LEU A 1 96 ? -19.064 -0.801 17.625 1.00 77.69 96 LEU A O 1
ATOM 781 N N . GLY A 1 97 ? -18.062 1.217 17.580 1.00 75.06 97 GLY A N 1
ATOM 78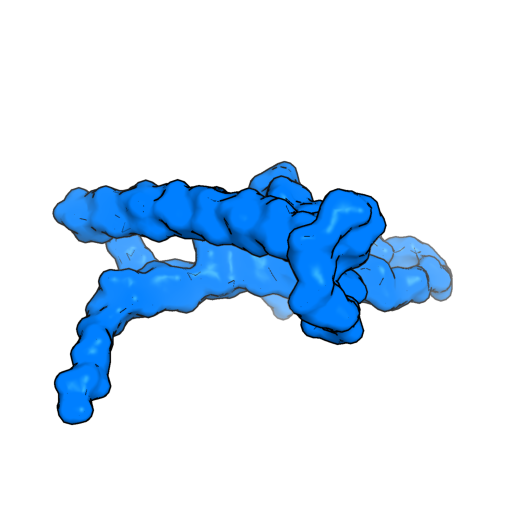2 C CA . GLY A 1 97 ? -18.791 1.768 18.731 1.00 75.06 97 GLY A CA 1
ATOM 783 C C . GLY A 1 97 ? -20.307 1.834 18.511 1.00 75.06 97 GLY A C 1
ATOM 784 O O . GLY A 1 97 ? -21.077 1.619 19.440 1.00 75.06 97 GLY A O 1
ATOM 785 N N . ASP A 1 98 ? -20.725 2.043 17.262 1.00 75.25 98 ASP A N 1
ATOM 786 C CA . ASP A 1 98 ? -22.130 2.089 16.843 1.00 75.25 98 ASP A CA 1
ATOM 787 C C . ASP A 1 98 ? -22.777 0.699 16.642 1.00 75.25 98 ASP A C 1
ATOM 789 O O . ASP A 1 98 ? -23.945 0.620 16.259 1.00 75.25 98 ASP A O 1
ATOM 793 N N . GLY A 1 99 ? -22.031 -0.405 16.798 1.00 66.81 99 GLY A N 1
ATOM 794 C CA . GLY A 1 99 ? -22.521 -1.769 16.538 1.00 66.81 99 GLY A CA 1
ATOM 795 C C . GLY A 1 99 ? -22.825 -2.077 15.061 1.00 66.81 99 GLY A C 1
ATOM 796 O O . GLY A 1 99 ? -23.445 -3.092 14.750 1.00 66.81 99 GLY A O 1
ATOM 797 N N . LYS A 1 100 ? -22.399 -1.212 14.130 1.00 62.56 100 LYS A N 1
ATOM 798 C CA . LYS A 1 100 ? -22.706 -1.306 12.687 1.00 62.56 100 LYS A CA 1
ATOM 799 C C . LYS A 1 100 ? -21.695 -2.135 11.890 1.00 62.56 100 LYS A C 1
ATO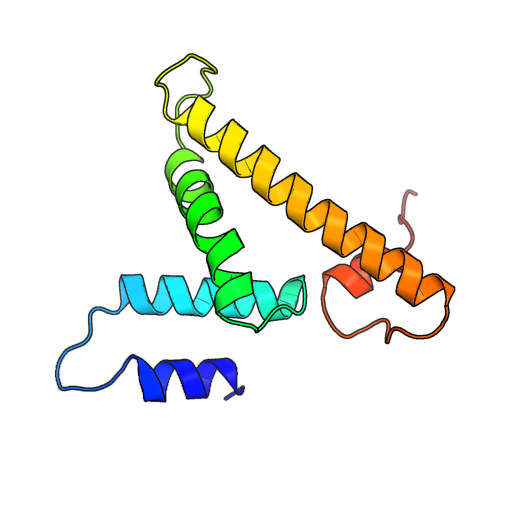M 801 O O . LYS A 1 100 ? -21.966 -2.487 10.741 1.00 62.56 100 LYS A O 1
ATOM 806 N N . ALA A 1 101 ? -20.514 -2.409 12.444 1.00 62.09 101 ALA A N 1
ATOM 807 C CA . ALA A 1 101 ? -19.420 -3.053 11.722 1.00 62.09 101 ALA A CA 1
ATOM 808 C C . ALA A 1 101 ? -19.208 -4.513 12.158 1.00 62.09 101 ALA A C 1
ATOM 810 O O . ALA A 1 101 ? -19.038 -4.813 13.335 1.00 62.09 101 ALA A O 1
ATOM 811 N N . SER A 1 102 ? -19.177 -5.424 11.179 1.00 61.81 102 SER A N 1
ATOM 812 C CA . SER A 1 102 ? -18.751 -6.813 11.381 1.00 61.81 102 SER A CA 1
ATOM 813 C C . SER A 1 102 ? -17.244 -6.857 11.657 1.00 61.81 102 SER A C 1
ATOM 815 O O . SER A 1 102 ? -16.453 -6.327 10.875 1.00 61.81 102 SER A O 1
ATOM 817 N N . LEU A 1 103 ? -16.871 -7.492 12.770 1.00 59.78 103 LEU A N 1
ATOM 818 C CA . LEU A 1 103 ? -15.526 -7.504 13.365 1.00 59.78 103 LEU A CA 1
ATOM 819 C C . LEU A 1 103 ? -14.473 -8.274 12.536 1.00 59.78 103 LEU A C 1
ATOM 821 O O . LEU A 1 103 ? -13.283 -8.174 12.811 1.00 59.78 103 LEU A O 1
ATOM 825 N N . THR A 1 104 ? -14.888 -9.029 11.518 1.00 59.81 104 THR A N 1
ATOM 826 C CA . THR A 1 104 ? -14.068 -10.064 10.855 1.00 59.81 104 THR A CA 1
ATOM 827 C C . THR A 1 104 ? -13.937 -9.894 9.338 1.00 59.81 104 THR A C 1
ATOM 829 O O . THR A 1 104 ? -13.652 -10.849 8.622 1.00 59.81 104 THR A O 1
ATOM 832 N N . ARG A 1 105 ? -14.143 -8.681 8.811 1.00 75.81 105 ARG A N 1
ATOM 833 C CA . ARG A 1 105 ? -14.096 -8.429 7.355 1.00 75.81 105 ARG A CA 1
ATOM 834 C C . ARG A 1 105 ? -12.689 -8.308 6.768 1.00 75.81 105 ARG A C 1
ATOM 836 O O . ARG A 1 105 ? -12.516 -8.545 5.577 1.00 75.81 105 ARG A O 1
ATOM 843 N N . ASP A 1 106 ? -11.715 -7.925 7.583 1.00 88.38 106 ASP A N 1
ATOM 844 C CA . ASP A 1 106 ? -10.326 -7.697 7.192 1.00 88.38 106 ASP A CA 1
ATOM 845 C C . ASP A 1 106 ? -9.407 -7.758 8.415 1.00 88.38 106 ASP A C 1
ATOM 847 O O . ASP A 1 106 ? -9.865 -7.704 9.561 1.00 88.38 106 ASP A O 1
ATOM 851 N N . ILE A 1 107 ? -8.102 -7.858 8.161 1.00 91.38 107 ILE A N 1
ATOM 852 C CA . ILE A 1 107 ? -7.081 -7.959 9.212 1.00 91.38 107 ILE A CA 1
ATOM 853 C C . ILE A 1 107 ? -7.078 -6.713 10.107 1.00 91.38 107 ILE A C 1
ATOM 855 O O . ILE A 1 107 ? -6.934 -6.841 11.320 1.00 91.38 107 ILE A O 1
ATOM 859 N N . LEU A 1 108 ? -7.282 -5.514 9.553 1.00 91.75 108 LEU A N 1
ATOM 860 C CA . LEU A 1 108 ? -7.333 -4.289 10.349 1.00 91.75 108 LEU A CA 1
ATOM 861 C C . LEU A 1 108 ? -8.488 -4.319 11.359 1.00 91.75 108 LEU A C 1
ATOM 863 O O . LEU A 1 108 ? -8.308 -3.934 12.509 1.00 91.75 108 LEU A O 1
ATOM 867 N N . SER A 1 109 ? -9.667 -4.777 10.950 1.00 88.06 109 SER A N 1
ATOM 868 C CA . SER A 1 109 ? -10.836 -4.904 11.825 1.00 88.06 109 SER A CA 1
ATOM 869 C C . SER A 1 109 ? -10.553 -5.863 12.975 1.00 88.06 109 SER A C 1
ATOM 871 O O . SER A 1 109 ? -10.873 -5.542 14.115 1.00 88.06 109 SER A O 1
ATOM 873 N N . HIS A 1 110 ? -9.873 -6.977 12.694 1.00 87.38 110 HIS A N 1
ATOM 874 C CA . HIS A 1 110 ? -9.417 -7.905 13.724 1.00 87.38 110 HIS A CA 1
ATOM 875 C C . HIS A 1 110 ? -8.429 -7.229 14.691 1.00 87.38 110 HIS A C 1
ATOM 877 O O . HIS A 1 110 ? -8.648 -7.236 15.899 1.00 87.38 110 HIS A O 1
ATOM 883 N N . MET A 1 111 ? -7.398 -6.555 14.165 1.00 88.38 111 MET A N 1
ATOM 884 C CA . MET A 1 111 ? -6.398 -5.828 14.965 1.00 88.38 111 MET A CA 1
ATOM 885 C C . MET A 1 111 ? -7.001 -4.737 15.863 1.00 88.38 111 MET A C 1
ATOM 887 O O . MET A 1 111 ? -6.409 -4.392 16.877 1.00 88.38 111 MET A O 1
ATOM 891 N N . LEU A 1 112 ? -8.154 -4.164 15.504 1.00 87.56 112 LEU A N 1
ATOM 892 C CA . LEU A 1 112 ? -8.823 -3.142 16.316 1.00 87.56 112 LEU A CA 1
ATOM 893 C C . LEU A 1 112 ? -9.551 -3.701 17.545 1.00 87.56 112 LEU A C 1
ATOM 895 O O . LEU A 1 112 ? -9.897 -2.921 18.431 1.00 87.56 112 LEU A O 1
ATOM 899 N N . VAL A 1 113 ? -9.824 -5.005 17.568 1.00 83.31 113 VAL A N 1
ATOM 900 C CA . VAL A 1 113 ? -10.655 -5.676 18.582 1.00 83.31 113 VAL A CA 1
ATOM 901 C C . VAL A 1 113 ? -9.816 -6.605 19.449 1.00 83.31 113 VAL A C 1
ATOM 903 O O . VAL A 1 113 ? -10.165 -6.850 20.600 1.00 83.31 113 VAL A O 1
ATOM 906 N N . THR A 1 114 ? -8.707 -7.115 18.913 1.00 82.38 114 THR A N 1
ATOM 907 C CA . THR A 1 114 ? -7.720 -7.847 19.701 1.00 82.38 114 THR A CA 1
ATOM 908 C C . THR A 1 114 ? -7.139 -6.918 20.764 1.00 82.38 114 THR A C 1
ATOM 910 O O . THR A 1 114 ? -6.532 -5.895 20.448 1.00 82.38 114 THR A O 1
ATOM 913 N N . SER A 1 115 ? -7.365 -7.263 22.031 1.00 67.38 115 SER A N 1
ATOM 914 C CA . SER A 1 115 ? -6.709 -6.620 23.166 1.00 67.38 115 SER A CA 1
ATOM 915 C C . SER A 1 115 ? -5.202 -6.832 23.074 1.00 67.38 115 SER A C 1
ATOM 917 O O . SER A 1 115 ? -4.753 -7.884 22.626 1.00 67.38 115 SER A O 1
ATOM 919 N N . ASP A 1 116 ? -4.426 -5.846 23.514 1.00 66.44 116 ASP A N 1
ATOM 920 C CA . ASP A 1 116 ? -2.980 -5.997 23.631 1.00 66.44 116 ASP A CA 1
ATOM 921 C C . ASP A 1 116 ? -2.692 -7.080 24.684 1.00 66.44 116 ASP A C 1
ATOM 923 O O . ASP A 1 116 ? -2.977 -6.884 25.868 1.00 66.44 116 ASP A O 1
ATOM 927 N N . GLU A 1 117 ? -2.198 -8.245 24.260 1.00 61.50 117 GLU A N 1
ATOM 928 C CA . GLU A 1 117 ? -1.742 -9.317 25.154 1.00 61.50 117 GLU A CA 1
ATOM 929 C C . GLU A 1 117 ? -0.381 -8.936 25.763 1.00 61.50 117 GLU A C 1
ATOM 931 O O . GLU A 1 117 ? 0.606 -9.654 25.630 1.00 61.50 117 GLU A O 1
ATOM 936 N N . ASN A 1 118 ? -0.295 -7.773 26.410 1.00 57.53 118 ASN A N 1
ATOM 937 C CA . ASN A 1 118 ? 0.872 -7.424 27.213 1.00 57.53 118 ASN A CA 1
ATOM 938 C C . ASN A 1 118 ? 0.773 -8.172 28.550 1.00 57.53 118 ASN A C 1
ATOM 940 O O . ASN A 1 118 ? 0.104 -7.706 29.477 1.00 57.53 118 ASN A O 1
ATOM 944 N N . TYR A 1 119 ? 1.413 -9.341 28.613 1.00 42.91 119 TYR A N 1
ATOM 945 C CA . TYR A 1 119 ? 1.828 -10.003 29.855 1.00 42.91 119 TYR A CA 1
ATOM 946 C C . TYR A 1 119 ? 3.163 -9.445 30.353 1.00 42.91 119 TYR A C 1
ATOM 948 O O . TYR A 1 119 ? 4.039 -9.158 29.504 1.00 42.91 119 TYR A O 1
#

Secondary structure (DSSP, 8-state):
--HHHHHHHHHHS-SS---HHHHHHHHHHHHHHHHHH----HHHHHHHHHHHHHHHHHTTS-----TT-HHHHHHHHHHHHHHHHHHHHHHHHHHHHTT-S-TTSSHHHHHTTS-----

Mean predicted aligned error: 5.95 Å

Nearest PDB structures (foldseek):
  8x3e-assembly1_A  TM=9.338E-01  e=3.535E-06  Taxus cuspidata
  6a16-assembly1_A  TM=8.665E-01  e=7.591E-04  Arabidopsis thaliana
  6a15-assembly1_A  TM=8.774E-01  e=2.547E-03  Arabidopsis thaliana
  6a17-assembly1_A  TM=8.267E-01  e=1.672E-03  Arabidopsis thaliana
  7lrl-assembly1_A  TM=6.506E-01  e=4.924E-01  Homo sapiens

Radius of gyration: 17.52 Å; Cα contacts (8 Å, |Δi|>4): 88; chains: 1; bounding box: 44×36×57 Å